Protein AF-A0A842ZQV9-F1 (afdb_monomer)

Structure (mmCIF, N/CA/C/O backbone):
data_AF-A0A842ZQV9-F1
#
_entry.id   AF-A0A842ZQV9-F1
#
loop_
_atom_site.group_PDB
_atom_site.id
_atom_site.type_symbol
_atom_site.label_atom_id
_atom_site.label_alt_id
_atom_site.label_comp_id
_atom_site.label_asym_id
_atom_site.label_entity_id
_atom_site.label_seq_id
_atom_site.pdbx_PDB_ins_code
_atom_site.Cartn_x
_atom_site.Cartn_y
_atom_site.Cartn_z
_atom_site.occupancy
_atom_site.B_iso_or_equiv
_atom_site.auth_seq_id
_atom_site.auth_comp_id
_atom_site.auth_asym_id
_atom_site.auth_atom_id
_atom_site.pdbx_PDB_model_num
ATOM 1 N N . MET A 1 1 ? 35.706 0.391 -12.102 1.00 35.78 1 MET A N 1
ATOM 2 C CA . MET A 1 1 ? 35.456 0.910 -10.742 1.00 35.78 1 MET A CA 1
ATOM 3 C C . MET A 1 1 ? 34.682 2.205 -10.904 1.00 35.78 1 MET A C 1
ATOM 5 O O . MET A 1 1 ? 35.268 3.172 -11.365 1.00 35.78 1 MET A O 1
ATOM 9 N N . VAL A 1 2 ? 33.373 2.207 -10.655 1.00 40.28 2 VAL A N 1
ATOM 10 C CA . VAL A 1 2 ? 32.588 3.450 -10.640 1.00 40.28 2 VAL A CA 1
ATOM 11 C C . VAL A 1 2 ? 32.352 3.821 -9.186 1.00 40.28 2 VAL A C 1
ATOM 13 O O . VAL A 1 2 ? 31.769 3.061 -8.421 1.00 40.28 2 VAL A O 1
ATOM 16 N N . THR A 1 3 ? 32.923 4.945 -8.781 1.00 45.66 3 THR A N 1
ATOM 17 C CA . THR A 1 3 ? 32.737 5.535 -7.463 1.00 45.66 3 THR A CA 1
ATOM 18 C C . THR A 1 3 ? 31.357 6.190 -7.424 1.00 45.66 3 THR A C 1
ATOM 20 O O . THR A 1 3 ? 31.096 7.139 -8.163 1.00 45.66 3 THR A O 1
ATOM 23 N N . ASN A 1 4 ? 30.465 5.686 -6.565 1.00 48.53 4 ASN A N 1
ATOM 24 C CA . ASN A 1 4 ? 29.193 6.330 -6.224 1.00 48.53 4 ASN A CA 1
ATOM 25 C C . ASN A 1 4 ? 29.464 7.619 -5.426 1.00 48.53 4 ASN A C 1
ATOM 27 O O . ASN A 1 4 ? 29.320 7.663 -4.207 1.00 48.53 4 ASN A O 1
ATOM 31 N N . LEU A 1 5 ? 29.896 8.673 -6.113 1.00 53.56 5 LEU A N 1
ATOM 32 C CA . LEU A 1 5 ? 29.936 10.022 -5.563 1.00 53.56 5 LEU A CA 1
ATOM 33 C C . LEU A 1 5 ? 28.536 10.625 -5.681 1.00 53.56 5 LEU A C 1
ATOM 35 O O . LEU A 1 5 ? 28.059 10.929 -6.772 1.00 53.56 5 LEU A O 1
ATOM 39 N N . GLN A 1 6 ? 27.870 10.762 -4.539 1.00 49.78 6 GLN A N 1
ATOM 40 C CA . GLN A 1 6 ? 26.578 11.423 -4.423 1.00 49.78 6 GLN A CA 1
ATOM 41 C C . GLN A 1 6 ? 26.769 12.927 -4.658 1.00 49.78 6 GLN A C 1
ATOM 43 O O . GLN A 1 6 ? 27.398 13.618 -3.860 1.00 49.78 6 GLN A O 1
ATOM 48 N N . ILE A 1 7 ? 26.277 13.420 -5.795 1.00 49.12 7 ILE A N 1
ATOM 49 C CA . ILE A 1 7 ? 26.390 14.829 -6.190 1.00 49.12 7 ILE A CA 1
ATOM 50 C C . ILE A 1 7 ? 25.179 15.583 -5.611 1.00 49.12 7 ILE A C 1
ATOM 52 O O . ILE A 1 7 ? 24.045 15.210 -5.929 1.00 49.12 7 ILE A O 1
ATOM 56 N N . PRO A 1 8 ? 25.365 16.630 -4.787 1.00 53.28 8 PRO A N 1
ATOM 57 C CA . PRO A 1 8 ? 24.256 17.455 -4.312 1.00 53.28 8 PRO A CA 1
ATOM 58 C C . PRO A 1 8 ? 23.522 18.112 -5.496 1.00 53.28 8 PRO A C 1
ATOM 60 O O . PRO A 1 8 ? 24.157 18.553 -6.450 1.00 53.28 8 PRO A O 1
ATOM 63 N N . HIS A 1 9 ? 22.185 18.165 -5.430 1.00 51.53 9 HIS A N 1
ATOM 64 C CA . HIS A 1 9 ? 21.272 18.672 -6.475 1.00 51.53 9 HIS A CA 1
ATOM 65 C C . HIS A 1 9 ? 21.110 17.825 -7.755 1.00 51.53 9 HIS A C 1
ATOM 67 O O . HIS A 1 9 ? 20.690 18.354 -8.784 1.00 51.53 9 HIS A O 1
ATOM 73 N N . LYS A 1 10 ? 21.373 16.510 -7.723 1.00 47.72 10 LYS A N 1
ATOM 74 C CA . LYS A 1 10 ? 21.030 15.611 -8.843 1.00 47.72 10 LYS A CA 1
ATOM 75 C C . LYS A 1 10 ? 19.836 14.702 -8.492 1.00 47.72 10 LYS A C 1
ATOM 77 O O . LYS A 1 10 ? 19.993 13.845 -7.622 1.00 47.72 10 LYS A O 1
ATOM 82 N N . PRO A 1 11 ? 18.676 14.823 -9.170 1.00 51.03 11 PRO A N 1
ATOM 83 C CA . PRO A 1 11 ? 17.486 13.999 -8.931 1.00 51.03 11 PRO A CA 1
ATOM 84 C C . PRO A 1 11 ? 17.642 12.606 -9.560 1.00 51.03 11 PRO A C 1
ATOM 86 O O . PRO A 1 11 ? 16.883 12.209 -10.434 1.00 51.03 11 PRO A O 1
ATOM 89 N N . PHE A 1 12 ? 18.685 11.870 -9.171 1.00 50.66 12 PHE A N 1
ATOM 90 C CA . PHE A 1 12 ? 18.920 10.512 -9.677 1.00 50.66 12 PHE A CA 1
ATOM 91 C C . PHE A 1 12 ? 18.581 9.434 -8.639 1.00 50.66 12 PHE A C 1
ATOM 93 O O . PHE A 1 12 ? 18.226 8.324 -9.014 1.00 50.66 12 PHE A O 1
ATOM 100 N N . THR A 1 13 ? 18.615 9.770 -7.343 1.00 52.03 13 THR A N 1
ATOM 101 C CA . THR A 1 13 ? 18.203 8.883 -6.234 1.00 52.03 13 THR A CA 1
ATOM 102 C C . THR A 1 13 ? 16.848 9.253 -5.626 1.00 52.03 13 THR A C 1
ATOM 104 O O . THR A 1 13 ? 16.224 8.408 -4.994 1.00 52.03 13 THR A O 1
ATOM 107 N N . ASN A 1 14 ? 16.372 10.484 -5.839 1.00 59.62 14 ASN A N 1
ATOM 108 C CA . ASN A 1 14 ? 15.102 10.960 -5.285 1.00 59.62 14 ASN A CA 1
ATOM 109 C C . ASN A 1 14 ? 13.888 10.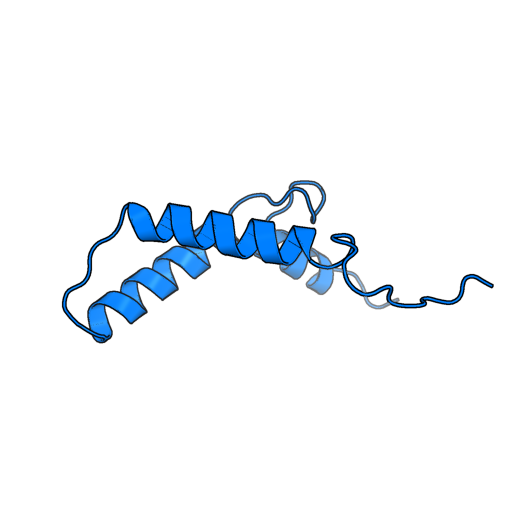637 -6.160 1.00 59.62 14 ASN A C 1
ATOM 111 O O . ASN A 1 14 ? 12.792 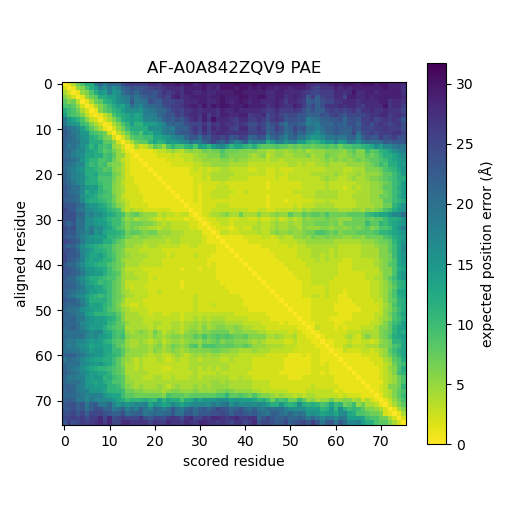10.609 -5.629 1.00 59.62 14 ASN A O 1
ATOM 115 N N . GLY A 1 15 ? 14.053 10.315 -7.448 1.00 70.44 15 GLY A N 1
ATOM 116 C CA . GLY A 1 15 ? 12.914 10.163 -8.363 1.00 70.44 15 GLY A CA 1
ATOM 117 C C . GLY A 1 15 ? 11.880 9.121 -7.918 1.00 70.44 15 GLY A C 1
ATOM 118 O O . GLY A 1 15 ? 10.688 9.373 -8.015 1.00 70.44 15 GLY A O 1
ATOM 119 N N . ILE A 1 16 ? 12.306 7.981 -7.358 1.00 75.19 16 ILE A N 1
ATOM 120 C CA . ILE A 1 16 ? 11.369 6.972 -6.825 1.00 75.19 16 ILE A CA 1
ATOM 121 C C . ILE A 1 16 ? 10.677 7.459 -5.548 1.00 75.19 16 ILE A C 1
ATOM 123 O O . ILE A 1 16 ? 9.485 7.228 -5.375 1.00 75.19 16 ILE A O 1
ATOM 127 N N . ALA A 1 17 ? 11.403 8.156 -4.673 1.00 80.38 17 ALA A N 1
ATOM 128 C CA . ALA A 1 17 ? 10.827 8.722 -3.457 1.00 80.38 17 ALA A CA 1
ATOM 129 C C . ALA A 1 17 ? 9.848 9.865 -3.779 1.00 80.38 17 ALA A C 1
ATOM 131 O O . ALA A 1 17 ? 8.781 9.942 -3.184 1.00 80.38 17 ALA A O 1
ATOM 132 N N . GLU A 1 18 ? 10.179 10.714 -4.750 1.00 83.06 18 GLU A N 1
ATOM 133 C CA . GLU A 1 18 ? 9.325 11.797 -5.243 1.00 83.06 18 GLU A CA 1
ATOM 134 C C . GLU A 1 18 ? 8.062 11.242 -5.910 1.00 83.06 18 GLU A C 1
ATOM 136 O O . GLU A 1 18 ? 6.968 11.707 -5.604 1.00 83.06 18 GLU A O 1
ATOM 141 N N . LEU A 1 19 ? 8.183 10.197 -6.739 1.00 82.69 19 LEU A N 1
ATOM 142 C CA . LEU A 1 19 ? 7.029 9.510 -7.328 1.00 82.69 19 LEU A CA 1
ATOM 143 C C . LEU A 1 19 ? 6.149 8.839 -6.265 1.00 82.69 19 LEU A C 1
ATOM 145 O O . LEU A 1 19 ? 4.927 8.893 -6.372 1.00 82.69 19 LEU A O 1
ATOM 149 N N . PHE A 1 20 ? 6.747 8.240 -5.230 1.00 85.31 20 PHE A N 1
ATOM 150 C CA . PHE A 1 20 ? 6.003 7.692 -4.093 1.00 85.31 20 PHE A CA 1
ATOM 151 C C . PHE A 1 20 ? 5.212 8.782 -3.363 1.00 85.31 20 PHE A C 1
ATOM 153 O O . P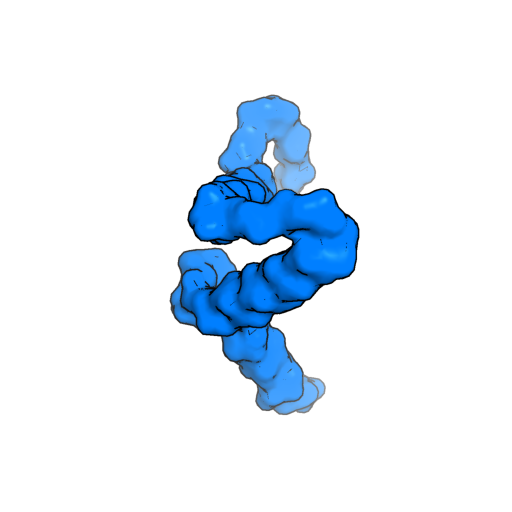HE A 1 20 ? 4.013 8.619 -3.149 1.00 85.31 20 PHE A O 1
ATOM 160 N N . VAL A 1 21 ? 5.865 9.896 -3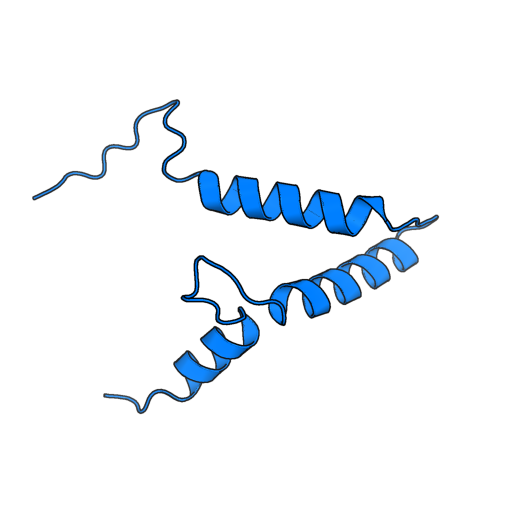.010 1.00 87.81 21 VAL A N 1
ATOM 161 C CA . VAL A 1 21 ? 5.216 11.015 -2.312 1.00 87.81 21 VAL A CA 1
ATOM 162 C C . VAL A 1 21 ? 4.082 11.582 -3.158 1.00 87.81 21 VAL A C 1
ATOM 164 O O . VAL A 1 21 ? 2.969 11.696 -2.658 1.00 87.81 21 VAL A O 1
ATOM 167 N N . GLN A 1 22 ? 4.327 11.838 -4.445 1.00 89.19 22 GLN A N 1
ATOM 168 C CA . GLN A 1 22 ? 3.300 12.323 -5.364 1.00 89.19 22 GLN A CA 1
ATOM 169 C C . GLN A 1 22 ? 2.102 11.368 -5.417 1.00 89.19 22 GLN A C 1
ATOM 171 O O . GLN A 1 22 ? 0.960 11.801 -5.289 1.00 89.19 22 GLN A O 1
ATOM 176 N N . ARG A 1 23 ? 2.351 10.061 -5.558 1.00 89.12 23 ARG A N 1
ATOM 177 C CA . ARG A 1 23 ? 1.284 9.059 -5.621 1.00 89.12 23 ARG A CA 1
ATOM 178 C C . ARG A 1 23 ? 0.479 8.992 -4.324 1.00 89.12 23 ARG A C 1
ATOM 180 O O . ARG A 1 23 ? -0.745 8.883 -4.364 1.00 89.12 23 ARG A O 1
ATOM 187 N N . LEU A 1 24 ? 1.155 9.078 -3.181 1.00 91.62 24 LEU A N 1
ATOM 188 C CA . LEU A 1 24 ? 0.516 9.118 -1.871 1.00 91.62 24 LEU A CA 1
ATOM 189 C C . LEU A 1 24 ? -0.362 10.370 -1.716 1.00 91.62 24 LEU A C 1
ATOM 191 O O . LEU A 1 24 ? -1.492 10.267 -1.244 1.00 91.62 24 LEU A O 1
ATOM 195 N N . GLU A 1 25 ? 0.121 11.537 -2.143 1.00 92.56 25 GLU A N 1
ATOM 196 C CA . GLU A 1 25 ? -0.648 12.786 -2.122 1.00 92.56 25 GLU A CA 1
ATOM 197 C C . GLU A 1 25 ? -1.894 12.718 -3.015 1.00 92.56 25 GLU A C 1
ATOM 199 O O . GLU A 1 25 ? -2.964 13.164 -2.596 1.00 92.56 25 GLU A O 1
ATOM 204 N N . GLU A 1 26 ? -1.801 12.116 -4.205 1.00 93.00 26 GLU A N 1
ATOM 205 C CA . GLU A 1 26 ? -2.962 11.870 -5.071 1.00 93.00 26 GLU A CA 1
ATOM 206 C C . GLU A 1 26 ? -4.014 11.012 -4.356 1.00 93.00 26 GLU A C 1
ATOM 208 O O . GLU A 1 26 ? -5.181 11.397 -4.280 1.00 93.00 26 GLU A O 1
ATOM 213 N N . MET A 1 27 ? -3.597 9.888 -3.760 1.00 92.69 27 MET A N 1
ATOM 214 C CA . MET A 1 27 ? -4.499 8.986 -3.033 1.00 92.69 27 MET A CA 1
ATOM 215 C C . MET A 1 27 ? -5.132 9.673 -1.812 1.00 92.69 27 MET A C 1
ATOM 217 O O . MET A 1 27 ? -6.304 9.453 -1.499 1.00 92.69 27 MET A O 1
ATOM 221 N N . LEU A 1 28 ? -4.389 10.534 -1.118 1.00 93.75 28 LEU A N 1
ATOM 222 C CA . LEU A 1 28 ? -4.903 11.285 0.027 1.00 93.75 28 LEU A CA 1
ATOM 223 C C . LEU A 1 28 ? -5.856 12.414 -0.381 1.00 93.75 28 LEU A C 1
ATOM 225 O O . LEU A 1 28 ? -6.791 12.702 0.361 1.00 93.75 28 LEU A O 1
ATOM 229 N N . THR A 1 29 ? -5.658 13.032 -1.548 1.00 93.56 29 THR A N 1
ATOM 230 C CA . THR A 1 29 ? -6.462 14.176 -2.018 1.00 93.56 29 THR A CA 1
ATOM 231 C C . THR A 1 29 ? -7.944 13.821 -2.175 1.00 93.56 29 THR A C 1
ATOM 233 O O . THR A 1 29 ? -8.818 14.654 -1.930 1.00 93.56 29 THR A O 1
ATOM 236 N N . GLU A 1 30 ? -8.252 12.576 -2.535 1.00 88.56 30 GLU A N 1
ATOM 237 C CA . GLU A 1 30 ? -9.629 12.098 -2.716 1.00 88.56 30 GLU A CA 1
ATOM 238 C C . GLU A 1 30 ? -10.333 11.744 -1.395 1.00 88.56 30 GLU A C 1
ATOM 240 O O . GLU A 1 30 ? -11.523 11.422 -1.381 1.00 88.56 30 GLU A O 1
ATOM 245 N N . ARG A 1 31 ? -9.623 11.812 -0.263 1.00 91.00 31 ARG A N 1
ATOM 246 C CA . ARG A 1 31 ? -10.080 11.304 1.031 1.00 91.00 31 ARG A CA 1
ATOM 247 C C . ARG A 1 31 ? -10.160 12.429 2.067 1.00 91.00 31 ARG A C 1
ATOM 249 O O . ARG A 1 31 ? -9.413 13.401 2.040 1.00 91.00 31 ARG A O 1
ATOM 256 N N . LYS A 1 32 ? -11.108 12.317 2.999 1.00 92.12 32 LYS A N 1
ATOM 257 C CA . LYS A 1 32 ? -11.306 13.280 4.095 1.00 92.12 32 LYS A CA 1
ATOM 258 C C . LYS A 1 32 ? -11.384 12.539 5.418 1.00 92.12 32 LYS A C 1
ATOM 260 O O . LYS A 1 32 ? -12.034 11.504 5.497 1.00 92.12 32 LYS A O 1
ATOM 265 N N . TRP A 1 33 ? -10.782 13.106 6.456 1.00 95.12 33 TRP A N 1
ATOM 266 C CA . TRP A 1 33 ? -10.840 12.587 7.821 1.00 95.12 33 TRP A CA 1
ATOM 267 C C . TRP A 1 33 ? -11.004 13.725 8.824 1.00 95.12 33 TRP A C 1
ATOM 269 O O . TRP A 1 33 ? -10.655 14.873 8.551 1.00 95.12 33 TRP A O 1
ATOM 279 N N . ILE A 1 34 ? -11.563 13.397 9.988 1.00 93.25 34 ILE A N 1
ATOM 280 C CA . ILE A 1 34 ? -11.879 14.369 11.048 1.00 93.25 34 ILE A CA 1
ATOM 281 C C . ILE A 1 34 ? -11.008 14.139 12.291 1.00 93.25 34 ILE A C 1
ATOM 283 O O . ILE A 1 34 ? -10.755 15.068 13.053 1.00 93.25 34 ILE A O 1
ATOM 287 N N . ASN A 1 35 ? -10.531 12.911 12.500 1.00 95.81 35 ASN A N 1
ATOM 288 C CA . ASN A 1 35 ? -9.742 12.525 13.664 1.00 95.81 35 ASN A CA 1
ATOM 289 C C . ASN A 1 35 ? -8.618 11.546 13.276 1.00 95.81 35 ASN A C 1
ATOM 291 O O . ASN A 1 35 ? -8.515 11.117 12.127 1.00 95.81 35 ASN A O 1
ATOM 295 N N . GLU A 1 36 ? -7.765 11.226 14.249 1.00 95.94 36 GLU A N 1
ATOM 296 C CA . GLU A 1 36 ? -6.606 10.346 14.065 1.00 95.94 36 GLU A CA 1
ATOM 297 C C . GLU A 1 36 ? -6.987 8.879 13.789 1.00 95.94 36 GLU A C 1
ATOM 299 O O . GLU A 1 36 ? -6.268 8.172 13.090 1.00 95.94 36 GLU A O 1
ATOM 304 N N . GLU A 1 37 ? -8.104 8.392 14.326 1.00 96.44 37 GLU A N 1
ATOM 305 C CA . GLU A 1 37 ? -8.532 7.005 14.107 1.00 96.44 37 GLU A CA 1
ATOM 306 C C . GLU A 1 37 ? -8.949 6.789 12.648 1.00 96.44 37 GLU A C 1
ATOM 308 O O . GLU A 1 37 ? -8.487 5.856 11.990 1.00 96.44 37 GLU A O 1
ATOM 313 N N . GLU A 1 38 ? -9.726 7.729 12.112 1.00 96.12 38 GLU A N 1
ATOM 314 C CA . GLU A 1 38 ? -10.125 7.744 10.708 1.00 96.12 38 GLU A CA 1
ATOM 315 C C . GLU A 1 38 ? -8.911 7.913 9.786 1.00 96.12 38 GLU A C 1
ATOM 317 O O . GLU A 1 38 ? -8.828 7.245 8.756 1.00 96.12 38 GLU A O 1
ATOM 322 N N . SER A 1 39 ? -7.928 8.746 10.158 1.00 95.00 39 SER A N 1
ATOM 323 C CA . SER A 1 39 ? -6.712 8.894 9.350 1.00 95.00 39 SER A CA 1
ATOM 324 C C . SER A 1 39 ? -5.880 7.612 9.324 1.00 95.00 39 SER A C 1
ATOM 326 O O . SER A 1 39 ? -5.399 7.225 8.263 1.00 95.00 39 SER A O 1
ATOM 328 N N . LYS A 1 40 ? -5.754 6.900 10.452 1.00 96.31 40 LYS A N 1
ATOM 329 C CA . LYS A 1 40 ? -5.079 5.592 10.505 1.00 96.31 40 LYS A CA 1
ATOM 330 C C . LYS A 1 40 ? -5.788 4.550 9.651 1.00 96.31 40 LYS A C 1
ATOM 332 O O . LYS A 1 40 ? -5.122 3.782 8.963 1.00 96.31 40 LYS A O 1
ATOM 337 N N . LYS A 1 41 ? -7.122 4.526 9.677 1.00 96.25 41 LYS A N 1
ATOM 338 C CA . LYS A 1 41 ? -7.911 3.620 8.839 1.00 96.25 41 LYS A CA 1
ATOM 339 C C . LYS A 1 41 ? -7.670 3.891 7.353 1.00 96.25 41 LYS A C 1
ATOM 341 O O . LYS A 1 41 ? -7.304 2.969 6.634 1.00 96.25 41 LYS A O 1
ATOM 346 N N . ILE A 1 42 ? -7.762 5.154 6.942 1.00 95.69 42 ILE A N 1
ATOM 347 C CA . ILE A 1 42 ? -7.484 5.581 5.566 1.00 95.69 42 ILE A CA 1
ATOM 348 C C . ILE A 1 42 ? -6.058 5.217 5.146 1.00 95.69 42 ILE A C 1
ATOM 350 O O . ILE A 1 42 ? -5.846 4.744 4.033 1.00 95.69 42 ILE A O 1
ATOM 354 N N . LEU A 1 43 ? -5.072 5.419 6.024 1.00 95.62 43 LEU A N 1
ATOM 355 C CA . LEU A 1 43 ? -3.688 5.054 5.734 1.00 95.62 43 LEU A CA 1
ATOM 356 C C . LEU A 1 43 ? -3.523 3.545 5.540 1.00 95.62 43 LEU A C 1
ATOM 358 O O . LEU A 1 43 ? -2.805 3.150 4.630 1.00 95.62 43 LEU A O 1
ATOM 362 N N . ASN A 1 44 ? -4.198 2.709 6.332 1.00 95.88 44 ASN A N 1
ATOM 363 C CA . ASN A 1 44 ? -4.176 1.260 6.120 1.00 95.88 44 ASN A CA 1
ATOM 364 C C . ASN A 1 44 ? -4.787 0.882 4.764 1.00 95.88 44 ASN A C 1
ATOM 366 O O . ASN A 1 44 ? -4.161 0.137 4.017 1.00 95.88 44 ASN A O 1
ATOM 370 N N . GLU A 1 45 ? -5.935 1.463 4.403 1.00 95.62 45 GLU A N 1
ATOM 371 C CA . GLU A 1 45 ? -6.567 1.230 3.096 1.00 95.62 45 GLU A CA 1
ATOM 372 C C . GLU A 1 45 ? -5.647 1.653 1.936 1.00 95.62 45 GLU A C 1
ATOM 374 O O . GLU A 1 45 ? -5.529 0.948 0.936 1.00 95.62 45 GLU A O 1
ATOM 379 N N . ILE A 1 46 ? -4.950 2.786 2.078 1.00 94.94 46 ILE A N 1
ATOM 380 C CA . ILE A 1 46 ? -3.961 3.261 1.101 1.00 94.9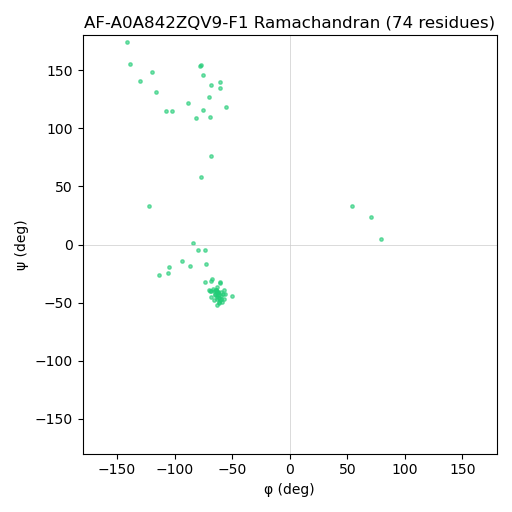4 46 ILE A CA 1
ATOM 381 C C . ILE A 1 46 ? -2.767 2.311 1.012 1.00 94.94 46 ILE A C 1
ATOM 383 O O . ILE A 1 46 ? -2.299 2.047 -0.090 1.00 94.94 46 ILE A O 1
ATOM 387 N N . ILE A 1 47 ? -2.256 1.806 2.139 1.00 94.31 47 ILE A N 1
ATOM 388 C CA . ILE A 1 47 ? -1.136 0.855 2.158 1.00 94.31 47 ILE A CA 1
ATOM 389 C C . ILE A 1 47 ? -1.519 -0.425 1.409 1.00 94.31 47 ILE A C 1
ATOM 391 O O . ILE A 1 47 ? -0.717 -0.920 0.620 1.00 94.31 47 ILE A O 1
ATOM 395 N N . GLU A 1 48 ? -2.730 -0.941 1.624 1.00 95.00 48 GLU A N 1
ATOM 396 C CA . GLU A 1 48 ? -3.242 -2.114 0.908 1.00 95.00 48 GLU A CA 1
ATOM 397 C C . GLU A 1 48 ? -3.362 -1.836 -0.600 1.00 95.00 48 GLU A C 1
ATOM 399 O O . GLU A 1 48 ? -2.769 -2.551 -1.407 1.00 95.00 48 GLU A O 1
ATOM 404 N N . GLU A 1 49 ? -4.039 -0.748 -0.983 1.00 94.69 49 GLU A N 1
ATOM 405 C CA . GLU A 1 49 ? -4.228 -0.352 -2.387 1.00 94.69 49 GLU A CA 1
ATOM 406 C C . GLU A 1 49 ? -2.894 -0.111 -3.109 1.00 94.69 49 GLU A C 1
ATOM 408 O O . GLU A 1 49 ? -2.690 -0.566 -4.236 1.00 94.69 49 GLU A O 1
ATOM 413 N N . TYR A 1 50 ? -1.962 0.584 -2.456 1.00 93.25 50 TYR A N 1
ATOM 414 C CA . TYR A 1 50 ? -0.647 0.880 -3.005 1.00 93.25 50 TYR A CA 1
ATOM 415 C C . TYR A 1 50 ? 0.177 -0.400 -3.182 1.00 93.25 50 TYR A C 1
ATOM 417 O O . TYR A 1 50 ? 0.723 -0.631 -4.257 1.00 93.25 50 TYR A O 1
ATOM 425 N N . ASN A 1 51 ? 0.244 -1.269 -2.170 1.00 94.00 51 ASN A N 1
ATOM 426 C CA . ASN A 1 51 ? 1.081 -2.471 -2.231 1.00 94.00 51 ASN A CA 1
ATOM 427 C C . ASN A 1 51 ? 0.547 -3.566 -3.166 1.00 94.00 51 ASN A C 1
ATOM 429 O O . ASN A 1 51 ? 1.324 -4.441 -3.565 1.00 94.00 51 ASN A O 1
ATOM 433 N N . ASP A 1 52 ? -0.728 -3.507 -3.553 1.00 95.12 52 ASP A N 1
ATOM 434 C CA . ASP A 1 52 ? -1.311 -4.374 -4.582 1.00 95.12 52 ASP A CA 1
ATOM 435 C C . ASP A 1 52 ? -1.291 -3.763 -5.994 1.00 95.12 52 ASP A C 1
ATOM 437 O O . ASP A 1 52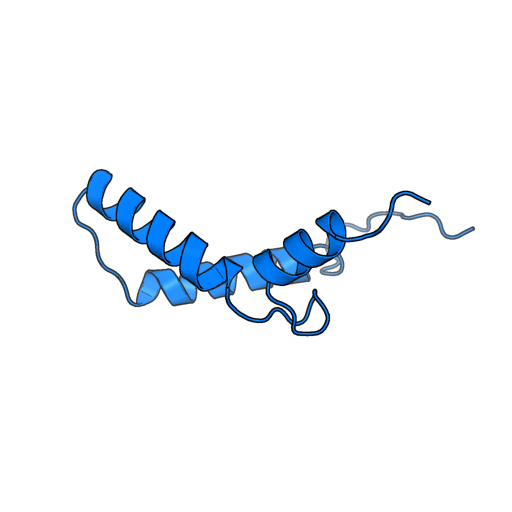 ? -1.434 -4.492 -6.980 1.00 95.12 52 ASP A O 1
ATOM 441 N N . ALA A 1 53 ? -1.035 -2.460 -6.132 1.00 92.12 53 ALA A N 1
ATOM 442 C CA . ALA A 1 53 ? -0.936 -1.804 -7.431 1.00 92.12 53 ALA A CA 1
ATOM 443 C C . ALA A 1 53 ? 0.396 -2.113 -8.153 1.00 92.12 53 ALA A C 1
ATOM 445 O O . ALA A 1 53 ? 1.448 -2.221 -7.520 1.00 92.12 53 ALA A O 1
ATOM 446 N N . PRO A 1 54 ? 0.405 -2.206 -9.496 1.00 91.31 54 PRO A N 1
ATOM 447 C CA . PRO A 1 54 ? 1.624 -2.434 -10.268 1.00 91.31 54 PRO A CA 1
ATOM 448 C C . PRO A 1 54 ? 2.566 -1.223 -10.223 1.00 91.31 54 PRO A C 1
ATOM 450 O O . PRO A 1 54 ? 2.139 -0.080 -10.378 1.00 91.31 54 PRO A O 1
ATOM 453 N N . HIS A 1 55 ? 3.866 -1.477 -10.060 1.00 88.31 55 HIS A N 1
ATOM 454 C CA . HIS A 1 55 ? 4.898 -0.445 -9.970 1.00 88.31 55 HIS A CA 1
ATOM 455 C C . HIS A 1 55 ? 5.887 -0.533 -11.131 1.00 88.31 55 HIS A C 1
ATOM 457 O O . HIS A 1 55 ? 6.469 -1.584 -11.397 1.00 88.31 55 HIS A O 1
ATOM 463 N N . GLN A 1 56 ? 6.164 0.600 -11.782 1.00 81.25 56 GLN A N 1
ATOM 464 C CA . GLN A 1 56 ? 7.142 0.657 -12.876 1.00 81.25 56 GLN A CA 1
ATOM 465 C C . GLN A 1 56 ? 8.554 0.249 -12.419 1.00 81.25 56 GLN A C 1
ATOM 467 O O . GLN A 1 56 ? 9.295 -0.358 -13.183 1.00 81.25 56 GLN A O 1
ATOM 472 N N . GLY A 1 57 ? 8.916 0.549 -11.166 1.00 81.56 57 GLY A N 1
ATOM 473 C CA . GLY A 1 57 ? 10.205 0.162 -10.581 1.00 81.56 57 GLY A CA 1
ATOM 474 C C . GLY A 1 57 ? 10.337 -1.326 -10.233 1.00 81.56 57 GLY A C 1
ATOM 475 O O . GLY A 1 57 ? 11.413 -1.739 -9.817 1.00 81.56 57 GLY A O 1
ATOM 476 N N . LEU A 1 58 ? 9.268 -2.112 -10.386 1.00 85.31 58 LEU A N 1
ATOM 477 C CA . LEU A 1 58 ? 9.216 -3.548 -10.089 1.00 85.31 58 LEU A CA 1
ATOM 478 C C . LEU A 1 58 ? 8.816 -4.363 -11.328 1.00 85.31 58 LEU A C 1
ATOM 480 O O . LEU A 1 58 ? 8.103 -5.355 -11.212 1.00 85.31 58 LEU A O 1
ATOM 484 N N . ASP A 1 59 ? 9.203 -3.918 -12.526 1.00 86.62 59 ASP A N 1
ATOM 485 C CA . ASP A 1 59 ? 8.839 -4.563 -13.799 1.00 86.62 59 ASP A CA 1
ATOM 486 C C . ASP A 1 59 ? 7.317 -4.753 -13.977 1.00 86.62 59 ASP A C 1
ATOM 488 O O . ASP A 1 59 ? 6.846 -5.725 -14.568 1.00 86.62 59 ASP A O 1
ATOM 492 N N . GLY A 1 60 ? 6.523 -3.820 -13.439 1.00 87.62 60 GLY A N 1
ATOM 493 C CA . GLY A 1 60 ? 5.060 -3.878 -13.473 1.00 87.62 60 GLY A CA 1
ATOM 494 C C . GLY A 1 60 ? 4.438 -4.816 -12.435 1.00 87.62 60 GLY A C 1
ATOM 495 O O . GLY A 1 60 ? 3.220 -4.983 -12.434 1.00 87.62 60 GLY A O 1
ATOM 496 N N . LEU A 1 61 ? 5.230 -5.410 -11.541 1.00 91.88 61 LEU A N 1
ATOM 497 C CA . LEU A 1 61 ? 4.726 -6.153 -10.389 1.00 91.88 61 LEU A CA 1
ATOM 498 C C . LEU A 1 61 ? 4.267 -5.200 -9.289 1.00 91.88 61 LEU A C 1
ATOM 500 O O . LEU A 1 61 ? 4.753 -4.073 -9.171 1.00 91.88 61 LEU A O 1
ATOM 504 N N . SER A 1 62 ? 3.341 -5.671 -8.459 1.00 94.25 62 SER A N 1
ATOM 505 C CA . SER A 1 62 ? 3.047 -5.000 -7.200 1.00 94.25 62 SER A CA 1
ATOM 506 C C . SER A 1 62 ? 4.111 -5.330 -6.148 1.00 94.25 62 SER A C 1
ATOM 508 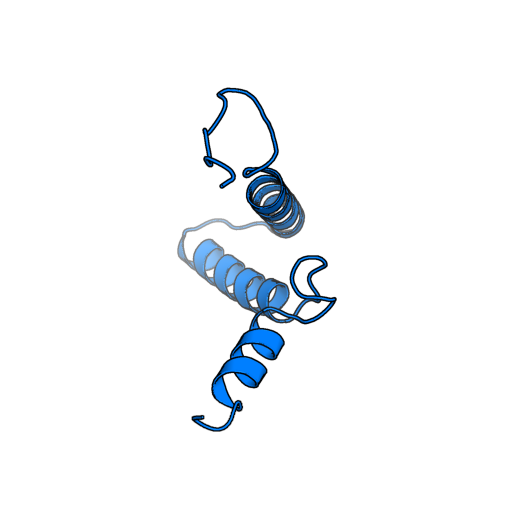O O . SER A 1 62 ? 4.729 -6.399 -6.228 1.00 94.25 62 SER A O 1
ATOM 510 N N . PRO A 1 63 ? 4.339 -4.455 -5.152 1.00 93.31 63 PRO A N 1
ATOM 511 C CA . PRO A 1 63 ? 5.209 -4.751 -4.018 1.00 93.31 63 PRO A CA 1
ATOM 512 C C . PRO A 1 63 ? 4.890 -6.096 -3.351 1.00 93.31 63 PRO A C 1
ATOM 514 O O . PRO A 1 63 ? 5.799 -6.899 -3.141 1.00 93.31 63 PRO A O 1
ATOM 517 N N . ASN A 1 64 ? 3.606 -6.396 -3.124 1.00 95.00 64 ASN A N 1
ATOM 518 C CA . ASN A 1 64 ? 3.171 -7.665 -2.535 1.00 95.00 64 ASN A CA 1
ATOM 519 C C . ASN A 1 64 ? 3.505 -8.878 -3.421 1.00 95.00 64 ASN A C 1
ATOM 521 O O .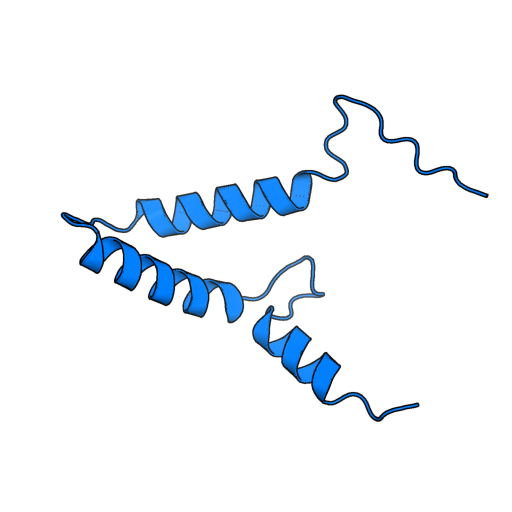 ASN A 1 64 ? 3.907 -9.932 -2.927 1.00 95.00 64 ASN A O 1
ATOM 525 N N . GLU A 1 65 ? 3.339 -8.757 -4.741 1.00 93.62 65 GLU A N 1
ATOM 526 C CA . GLU A 1 65 ? 3.699 -9.821 -5.685 1.00 93.62 65 GLU A CA 1
ATOM 527 C C . GLU A 1 65 ? 5.211 -10.016 -5.774 1.00 93.62 65 GLU A C 1
ATOM 529 O O . GLU A 1 65 ? 5.691 -11.150 -5.820 1.00 93.62 65 GLU A O 1
ATOM 534 N N . TYR A 1 66 ? 5.970 -8.927 -5.767 1.00 93.19 66 TYR A N 1
ATOM 535 C CA . TYR A 1 66 ? 7.422 -8.974 -5.769 1.00 93.19 66 TYR A CA 1
ATOM 536 C C . TYR A 1 66 ? 7.966 -9.655 -4.503 1.00 93.19 66 TYR A C 1
ATOM 538 O O . TYR A 1 66 ? 8.785 -10.570 -4.603 1.00 93.19 66 TYR A O 1
ATOM 546 N N . GLU A 1 67 ? 7.460 -9.283 -3.322 1.00 92.56 67 GLU A N 1
ATOM 547 C CA . GLU A 1 67 ? 7.831 -9.907 -2.047 1.00 92.56 67 GLU A CA 1
ATOM 548 C C . GLU A 1 67 ? 7.504 -11.406 -2.031 1.00 92.56 67 GLU A C 1
ATOM 550 O O . GLU A 1 67 ? 8.364 -12.234 -1.720 1.00 92.56 67 GLU A O 1
ATOM 555 N N . ARG A 1 68 ? 6.294 -11.783 -2.456 1.00 92.12 68 ARG A N 1
ATOM 556 C CA . ARG A 1 68 ? 5.886 -13.188 -2.578 1.00 92.12 68 ARG A CA 1
ATOM 557 C C . ARG A 1 68 ? 6.828 -13.981 -3.484 1.00 92.12 68 ARG A C 1
ATOM 559 O O . ARG A 1 68 ? 7.213 -15.097 -3.140 1.00 92.12 68 ARG A O 1
ATOM 566 N N . ARG A 1 69 ? 7.238 -13.415 -4.623 1.00 92.19 69 ARG A N 1
ATOM 567 C CA . ARG A 1 69 ? 8.189 -14.066 -5.541 1.00 92.19 69 ARG A CA 1
ATOM 568 C C . ARG A 1 69 ? 9.579 -14.214 -4.939 1.00 92.19 69 ARG A C 1
ATOM 570 O O . ARG A 1 69 ? 10.204 -15.246 -5.168 1.00 92.19 69 ARG A O 1
ATOM 577 N N . LEU A 1 70 ? 10.051 -13.224 -4.179 1.00 89.00 70 LEU A N 1
ATOM 578 C CA . LEU A 1 70 ? 11.313 -13.316 -3.442 1.00 89.00 70 LEU A CA 1
ATOM 579 C C . LEU A 1 70 ? 11.274 -14.448 -2.409 1.00 89.00 70 LEU A C 1
ATOM 581 O O . LEU A 1 70 ? 12.203 -15.248 -2.351 1.00 89.00 70 LEU A O 1
ATOM 585 N N . MET A 1 71 ? 10.188 -14.555 -1.639 1.00 82.62 71 MET A N 1
ATOM 586 C CA . MET A 1 71 ? 10.017 -15.610 -0.632 1.00 82.62 71 MET A CA 1
ATOM 587 C C . MET A 1 71 ? 9.877 -17.012 -1.241 1.00 82.62 71 MET A C 1
ATOM 589 O O . MET A 1 71 ? 1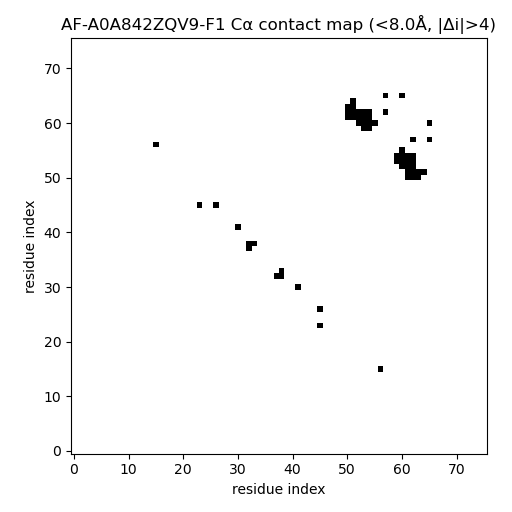0.264 -17.996 -0.616 1.00 82.62 71 MET A O 1
ATOM 593 N N . CYS A 1 72 ? 9.333 -17.118 -2.455 1.00 72.75 72 CYS A N 1
ATOM 594 C CA . CYS A 1 72 ? 9.211 -18.383 -3.179 1.00 72.75 72 CYS A CA 1
ATOM 595 C C . CYS A 1 72 ? 10.472 -18.782 -3.963 1.00 72.75 72 CYS A C 1
ATOM 597 O O . CYS A 1 72 ? 10.448 -19.824 -4.625 1.00 72.75 72 CYS A O 1
ATOM 599 N N . GLN A 1 73 ? 11.564 -18.006 -3.924 1.00 64.44 73 GLN A N 1
ATOM 600 C CA . GLN A 1 73 ? 12.808 -18.453 -4.547 1.00 64.44 73 GLN A CA 1
ATOM 601 C C . GLN A 1 73 ? 13.407 -19.619 -3.745 1.00 64.44 73 GLN A C 1
ATOM 603 O O . GLN A 1 73 ? 13.580 -19.495 -2.530 1.00 64.44 73 GLN A O 1
ATOM 608 N N . PRO A 1 74 ? 13.721 -20.761 -4.386 1.00 55.88 74 PRO A N 1
ATOM 609 C CA . PRO A 1 74 ? 14.403 -21.849 -3.702 1.00 55.88 74 PRO A CA 1
ATOM 610 C C . PRO A 1 74 ? 15.758 -21.349 -3.193 1.00 55.88 74 PRO A C 1
ATOM 612 O O . PRO A 1 74 ? 16.486 -20.672 -3.919 1.00 55.88 74 PRO A O 1
ATOM 615 N N . SER A 1 75 ? 16.089 -21.682 -1.945 1.00 63.22 75 SER A N 1
ATOM 616 C CA . SER A 1 75 ? 17.424 -21.454 -1.391 1.00 63.22 75 SER A CA 1
ATOM 617 C C . SER A 1 75 ? 18.460 -22.120 -2.299 1.00 63.22 75 SER A C 1
ATOM 619 O O . SER A 1 75 ? 18.380 -23.334 -2.509 1.00 63.22 75 SER A O 1
ATOM 621 N N . ALA A 1 76 ? 19.361 -21.309 -2.860 1.00 56.19 76 ALA A N 1
ATOM 622 C CA . ALA A 1 76 ? 20.471 -21.745 -3.706 1.00 56.19 76 ALA A CA 1
ATOM 623 C C . ALA A 1 76 ? 21.445 -22.674 -2.967 1.00 56.19 76 ALA A C 1
ATOM 625 O O . ALA A 1 76 ? 21.619 -22.493 -1.738 1.00 56.19 76 ALA A O 1
#

Secondary structure (DSSP, 8-state):
-------TT-TTSSHHHHHHHHHHHHHHHT---SSHHHHHHHHHHHHHHHHHS--GGGTT--HHHHHHHHHTSPP-

Foldseek 3Di:
DDDPDDDPPDCPPCPVVVVVVVVVVVLCVVDDDDDDVVVVVSVVVVVVVQQCFFDVVQVRGGVVRSVVVVVPDPDD

Mean predicted aligned error: 9.55 Å

Nearest PDB structures (foldseek):
  6rwo-assembly1_I  TM=5.741E-01  e=6.648E+00  Simian immunodeficiency virus

Radius of gyration: 16.93 Å; Cα contacts (8 Å, |Δi|>4): 29; chains: 1; bounding box: 47×40×28 Å

Solvent-accessible surface area (backbone atoms only — not comparable to full-atom values): 4761 Å² total; per-residue (Å²): 137,86,80,91,73,85,60,89,95,58,80,78,78,47,52,66,56,52,51,48,50,52,53,51,51,56,64,49,68,82,55,87,69,91,51,70,68,54,44,52,51,51,49,52,56,48,51,52,54,54,33,66,37,64,30,81,94,51,85,56,33,14,60,54,57,50,52,52,53,60,72,66,51,78,86,127

pLDDT: mean 81.33, std 17.7, range [35.78, 96.44]

Sequence (76 aa):
MVTNLQIPHKPFTNGIAELFVQRLEEMLTERKWINEEESKKILNEIIEEYNDAPHQGLDGLSPNEYERRLMCQPSA